Protein AF-A0A0W8EB82-F1 (afdb_monomer)

pLDDT: mean 82.29, std 12.5, range [43.62, 97.62]

Nearest PDB structures (foldseek):
  1ujc-assembly1_A  TM=5.641E-01  e=2.094E-01  Escherichia coli
  1xq9-assembly1_A  TM=5.625E-01  e=3.157E-01  Plasmodium falciparum
  4odi-assembly1_C  TM=5.596E-01  e=2.497E-01  Toxoplasma gondii ME49

Structure (mmCIF, N/CA/C/O backbone):
data_AF-A0A0W8EB82-F1
#
_entry.id   AF-A0A0W8EB82-F1
#
loop_
_atom_site.group_PDB
_atom_site.id
_atom_site.type_symbol
_atom_site.label_atom_id
_atom_site.label_alt_id
_atom_site.label_comp_id
_atom_site.label_asym_id
_atom_site.label_entity_id
_atom_site.label_seq_id
_atom_site.pdbx_PDB_ins_code
_atom_site.Cartn_x
_atom_site.Cartn_y
_atom_site.Cartn_z
_atom_site.occupancy
_atom_site.B_iso_or_equiv
_atom_site.auth_seq_id
_atom_site.auth_comp_id
_atom_site.auth_asym_id
_atom_site.auth_atom_id
_atom_site.pdbx_PDB_model_num
ATOM 1 N N . MET A 1 1 ? -8.916 18.241 -1.954 1.00 52.69 1 MET A N 1
ATOM 2 C CA . MET A 1 1 ? -8.848 17.055 -1.081 1.00 52.69 1 MET A CA 1
ATOM 3 C C . MET A 1 1 ? -7.840 16.100 -1.689 1.00 52.69 1 MET A C 1
ATOM 5 O O . MET A 1 1 ? -7.963 15.790 -2.873 1.00 52.69 1 MET A O 1
ATOM 9 N N . LYS A 1 2 ? -6.794 15.718 -0.955 1.00 68.94 2 LYS A N 1
ATOM 10 C CA . LYS A 1 2 ? -5.855 14.690 -1.430 1.00 68.94 2 LYS A CA 1
ATOM 11 C C . LYS A 1 2 ? -6.621 13.356 -1.518 1.00 68.94 2 LYS A C 1
ATOM 13 O O . LYS A 1 2 ? -7.441 13.102 -0.641 1.00 68.94 2 LYS A O 1
ATOM 18 N N . PRO A 1 3 ? -6.375 12.480 -2.511 1.00 63.62 3 PRO A N 1
ATOM 19 C CA . PRO A 1 3 ? -7.126 11.225 -2.649 1.00 63.62 3 PRO A CA 1
ATOM 20 C C . PRO A 1 3 ? -7.154 10.355 -1.380 1.00 63.62 3 PRO A C 1
ATOM 22 O O . PRO A 1 3 ? -8.165 9.722 -1.093 1.00 63.62 3 PRO A O 1
ATOM 25 N N . GLY A 1 4 ? -6.073 10.368 -0.590 1.00 76.12 4 GLY A N 1
ATOM 26 C CA . GLY A 1 4 ? -6.013 9.659 0.692 1.00 76.12 4 GLY A CA 1
ATOM 27 C C . GLY A 1 4 ? -6.981 10.198 1.751 1.00 76.12 4 GLY A C 1
ATOM 28 O O . GLY A 1 4 ? -7.543 9.410 2.498 1.00 76.12 4 GLY A O 1
ATOM 29 N N . GLU A 1 5 ? -7.242 11.508 1.785 1.00 83.62 5 GLU A N 1
ATOM 30 C CA . GLU A 1 5 ? -8.148 12.131 2.767 1.00 83.62 5 GLU A CA 1
ATOM 31 C C . GLU A 1 5 ? -9.600 11.693 2.554 1.00 83.62 5 GLU A C 1
ATOM 33 O O . GLU A 1 5 ? -10.301 11.406 3.519 1.00 83.62 5 GLU A O 1
ATOM 38 N N . TYR A 1 6 ? -10.032 11.585 1.293 1.00 85.75 6 TYR A N 1
ATOM 39 C CA . TYR A 1 6 ? -11.375 11.105 0.960 1.00 85.75 6 TYR A CA 1
ATOM 40 C C . TYR A 1 6 ? -11.577 9.646 1.383 1.00 85.75 6 TYR A C 1
ATOM 42 O O . TYR A 1 6 ? -12.596 9.279 1.959 1.00 85.75 6 TYR A O 1
ATOM 50 N N . LEU A 1 7 ? -10.581 8.793 1.136 1.00 86.12 7 LEU A N 1
ATOM 51 C CA . LEU A 1 7 ? -10.657 7.395 1.549 1.00 86.12 7 LEU A CA 1
ATOM 52 C C . LEU A 1 7 ? -10.685 7.262 3.081 1.00 86.12 7 LEU A C 1
ATOM 54 O O . LEU A 1 7 ? -11.443 6.456 3.614 1.00 86.12 7 LEU A O 1
ATOM 58 N N . LEU A 1 8 ? -9.911 8.085 3.791 1.00 89.56 8 LEU A N 1
ATOM 59 C CA . LEU A 1 8 ? -9.933 8.137 5.252 1.00 89.56 8 LEU A CA 1
ATOM 60 C C . LEU A 1 8 ? -11.284 8.624 5.799 1.00 89.56 8 LEU A C 1
ATOM 62 O O . LEU A 1 8 ? -11.739 8.092 6.808 1.00 89.56 8 LEU A O 1
ATOM 66 N N . SER A 1 9 ? -11.964 9.574 5.146 1.00 90.00 9 SER A N 1
ATOM 67 C CA . SER A 1 9 ? -13.301 9.997 5.589 1.00 90.00 9 SER A CA 1
ATOM 68 C C . SER A 1 9 ? -14.333 8.880 5.431 1.00 90.00 9 SER A C 1
ATOM 70 O O . SER A 1 9 ? -15.084 8.621 6.365 1.00 90.00 9 SER A O 1
ATOM 72 N N . LEU A 1 10 ? -14.305 8.146 4.311 1.00 87.94 10 LEU A N 1
ATOM 73 C CA . LEU A 1 10 ? -15.171 6.976 4.115 1.00 87.94 10 LEU A CA 1
ATOM 74 C C . LEU A 1 10 ? -14.932 5.898 5.180 1.00 87.94 10 LEU A C 1
ATOM 76 O O . LEU A 1 10 ? -15.876 5.297 5.686 1.00 87.94 10 LEU A O 1
ATOM 80 N N . LEU A 1 11 ? -13.671 5.660 5.547 1.00 88.25 11 LEU A N 1
ATOM 81 C CA . LEU A 1 11 ? -13.321 4.700 6.594 1.00 88.25 11 LEU A CA 1
ATOM 82 C C . LEU A 1 11 ? -13.798 5.126 7.980 1.00 88.25 11 LEU A C 1
ATOM 84 O O . LEU A 1 11 ? -14.174 4.265 8.770 1.00 88.25 11 LEU A O 1
ATOM 88 N N . LYS A 1 12 ? -13.794 6.431 8.263 1.00 88.25 12 LYS A N 1
ATOM 89 C CA . LYS A 1 12 ? -14.295 6.993 9.522 1.00 88.25 12 LYS A CA 1
ATOM 90 C C . LYS A 1 12 ? -15.805 6.802 9.680 1.00 88.25 12 LYS A C 1
ATOM 92 O O . LYS A 1 12 ? -16.293 6.672 10.796 1.00 88.25 12 LYS A O 1
ATOM 97 N N . GLU A 1 13 ? -16.532 6.826 8.569 1.00 87.56 13 GLU A N 1
ATOM 98 C CA . GLU A 1 13 ? -17.988 6.657 8.529 1.00 87.56 13 GLU A CA 1
ATOM 99 C C . GLU A 1 13 ? -18.412 5.179 8.469 1.00 87.56 13 GLU A C 1
ATOM 101 O O . GLU A 1 13 ? -19.562 4.847 8.760 1.00 87.56 13 GLU A O 1
ATOM 106 N N . ALA A 1 14 ? -17.497 4.276 8.103 1.00 84.81 14 ALA A N 1
ATOM 107 C CA . ALA A 1 14 ? -17.772 2.850 8.003 1.00 84.81 14 ALA A CA 1
ATOM 108 C C . ALA A 1 14 ? -17.987 2.213 9.386 1.00 84.81 14 ALA A C 1
ATOM 110 O O . ALA A 1 14 ? -17.207 2.420 10.312 1.00 84.81 14 ALA A O 1
ATOM 111 N N . SER A 1 15 ? -19.008 1.360 9.506 1.00 78.62 15 SER A N 1
ATOM 112 C CA . SER A 1 15 ? -19.302 0.655 10.757 1.00 78.62 15 SER A CA 1
ATOM 113 C C . SER A 1 15 ? -18.138 -0.235 11.206 1.00 78.62 15 SER A C 1
ATOM 115 O O . SER A 1 15 ? -17.547 -0.964 10.400 1.00 78.62 15 SER A O 1
ATOM 117 N N . ASP A 1 16 ? -17.860 -0.245 12.512 1.00 77.31 16 ASP A N 1
ATOM 118 C CA . ASP A 1 16 ? -16.790 -1.048 13.111 1.00 77.31 16 ASP A CA 1
ATOM 119 C C . ASP A 1 16 ? -16.994 -2.564 12.963 1.00 77.31 16 ASP A C 1
ATOM 121 O O . ASP A 1 16 ? -16.023 -3.324 12.952 1.00 77.31 16 ASP A O 1
ATOM 125 N N . THR A 1 17 ? -18.236 -3.007 12.759 1.00 75.62 17 THR A N 1
ATOM 126 C CA . THR A 1 17 ? -18.606 -4.427 12.642 1.00 75.62 17 THR A CA 1
ATOM 127 C C . THR A 1 17 ? -18.401 -5.007 11.242 1.00 75.62 17 THR A C 1
ATOM 129 O O . THR A 1 17 ? -18.430 -6.228 11.070 1.00 75.62 17 THR A O 1
ATOM 132 N N . GLN A 1 18 ? -18.180 -4.163 10.231 1.00 77.81 18 GLN A N 1
ATOM 133 C CA . GLN A 1 18 ? -17.999 -4.602 8.850 1.00 77.81 18 GLN A CA 1
ATOM 134 C C . GLN A 1 18 ? -16.534 -4.925 8.539 1.00 77.81 18 GLN A C 1
ATOM 136 O O . GLN A 1 18 ? -15.606 -4.300 9.051 1.00 77.81 18 GLN A O 1
ATOM 141 N N . LYS A 1 19 ? -16.325 -5.909 7.657 1.00 82.50 19 LYS A N 1
ATOM 142 C CA . LYS A 1 19 ? -15.018 -6.159 7.042 1.00 82.50 19 LYS A CA 1
ATOM 143 C C . LYS A 1 19 ? -14.846 -5.200 5.869 1.00 82.50 19 LYS A C 1
ATOM 145 O O . LYS A 1 19 ? -15.639 -5.242 4.933 1.00 82.50 19 LYS A O 1
ATOM 150 N N . THR A 1 20 ? -13.790 -4.396 5.900 1.00 85.12 20 THR A N 1
ATOM 151 C CA . THR A 1 20 ? -13.463 -3.464 4.816 1.00 85.12 20 THR A CA 1
ATOM 152 C C . THR A 1 20 ? -12.290 -3.993 4.003 1.00 85.12 20 THR A C 1
ATOM 154 O O . THR A 1 20 ? -11.257 -4.354 4.564 1.00 85.12 20 THR A O 1
ATOM 157 N N . ILE A 1 21 ? -12.439 -4.011 2.678 1.00 86.06 21 ILE A N 1
ATOM 158 C CA . ILE A 1 21 ? -11.357 -4.316 1.738 1.00 86.06 21 ILE A CA 1
ATOM 159 C C . ILE A 1 21 ? -10.996 -3.026 1.006 1.00 86.06 21 ILE A C 1
ATOM 161 O O . ILE A 1 21 ? -11.861 -2.379 0.419 1.00 86.06 21 ILE A O 1
ATOM 165 N N . LEU A 1 22 ? -9.716 -2.659 1.043 1.00 86.12 22 LEU A N 1
ATOM 166 C CA . LEU A 1 22 ? -9.186 -1.475 0.374 1.00 86.12 22 LEU A CA 1
ATOM 167 C C . LEU A 1 22 ? -8.273 -1.896 -0.773 1.00 86.12 22 LEU 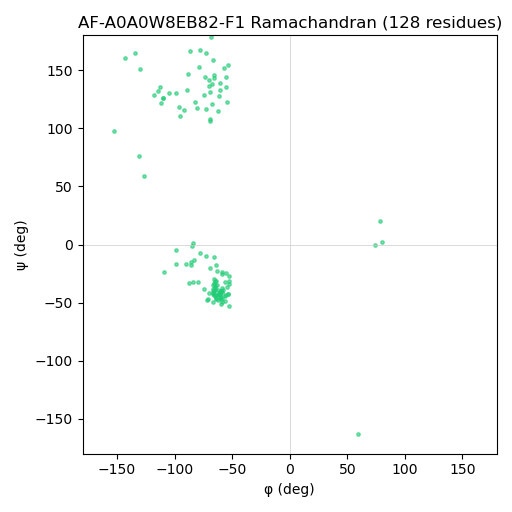A C 1
ATOM 169 O O . LEU A 1 22 ? -7.264 -2.565 -0.559 1.00 86.12 22 LEU A O 1
ATOM 173 N N . PHE A 1 23 ? -8.599 -1.454 -1.985 1.00 86.88 23 PHE A N 1
ATOM 174 C CA . PHE A 1 23 ? -7.726 -1.604 -3.145 1.00 86.88 23 PHE A CA 1
ATOM 175 C C . PHE A 1 23 ? -6.909 -0.331 -3.324 1.00 86.88 23 PHE A C 1
ATOM 177 O O . PHE A 1 23 ? -7.437 0.724 -3.674 1.00 86.88 23 PHE A O 1
ATOM 184 N N . LEU A 1 24 ? -5.607 -0.432 -3.065 1.00 87.75 24 LEU A N 1
ATOM 185 C CA . LEU A 1 24 ? -4.689 0.698 -3.114 1.00 87.75 24 LEU A CA 1
ATOM 186 C C . LEU A 1 24 ? -3.709 0.536 -4.272 1.00 87.75 24 LEU A C 1
ATOM 188 O O . LEU A 1 24 ? -3.117 -0.523 -4.480 1.00 87.75 24 LEU A O 1
ATOM 192 N N . ARG A 1 25 ? -3.488 1.624 -5.007 1.00 90.44 25 ARG A N 1
ATOM 193 C CA . ARG A 1 25 ? -2.349 1.716 -5.920 1.00 90.44 25 ARG A CA 1
ATOM 194 C C . ARG A 1 25 ? -1.074 1.911 -5.096 1.00 90.44 25 ARG A C 1
ATOM 196 O O . ARG A 1 25 ? -1.090 2.621 -4.095 1.00 90.44 25 ARG A O 1
ATOM 203 N N . HIS A 1 26 ? 0.037 1.327 -5.546 1.00 92.50 26 HIS A N 1
ATOM 204 C CA . HIS A 1 26 ? 1.351 1.581 -4.950 1.00 92.50 26 HIS A CA 1
ATOM 205 C C . HIS A 1 26 ? 1.672 3.087 -4.890 1.00 92.50 26 HIS A C 1
ATOM 207 O O . HIS A 1 26 ? 1.211 3.872 -5.726 1.00 92.50 26 HIS A O 1
ATOM 213 N N . SER A 1 27 ? 2.529 3.474 -3.947 1.00 94.56 27 SER A N 1
ATOM 214 C CA . SER A 1 27 ? 2.959 4.861 -3.771 1.00 94.56 27 SER A CA 1
ATOM 215 C C . SER A 1 27 ? 3.841 5.362 -4.929 1.00 94.56 27 SER A C 1
ATOM 217 O O . SER A 1 27 ? 4.125 4.641 -5.895 1.00 94.56 27 SER A O 1
ATOM 219 N N . LYS A 1 28 ? 4.261 6.630 -4.861 1.00 94.69 28 LYS A N 1
ATOM 220 C CA . LYS A 1 28 ? 5.049 7.295 -5.908 1.00 94.69 28 LYS A CA 1
ATOM 221 C C . LYS A 1 28 ? 6.317 6.507 -6.232 1.00 94.69 28 LYS A C 1
ATOM 223 O O . LYS A 1 28 ? 7.043 6.067 -5.347 1.00 94.69 28 LYS A O 1
ATOM 228 N N . ARG A 1 29 ? 6.587 6.362 -7.526 1.00 94.88 29 ARG A N 1
ATOM 229 C CA . ARG A 1 29 ? 7.793 5.739 -8.081 1.00 94.88 29 ARG A CA 1
ATOM 230 C C . ARG A 1 29 ? 8.349 6.600 -9.207 1.00 94.88 29 ARG A C 1
ATOM 232 O O . ARG A 1 29 ? 7.625 7.430 -9.759 1.00 94.88 29 ARG A O 1
ATOM 239 N N . ASN A 1 30 ? 9.591 6.332 -9.594 1.00 92.50 30 ASN A N 1
ATOM 240 C CA . ASN A 1 30 ? 10.151 6.881 -10.824 1.00 92.50 30 ASN A CA 1
ATOM 241 C C . ASN A 1 30 ? 9.443 6.303 -12.060 1.00 92.50 30 ASN A C 1
ATOM 243 O O . ASN A 1 30 ? 8.802 5.245 -12.002 1.00 92.50 30 ASN A O 1
ATOM 247 N N . SER A 1 31 ? 9.550 7.022 -13.180 1.00 90.56 31 SER A N 1
ATOM 248 C CA . SER A 1 31 ? 9.016 6.587 -14.473 1.00 90.56 31 SER A CA 1
ATOM 249 C C . SER A 1 31 ? 9.597 5.232 -14.895 1.00 90.56 31 SER A C 1
ATOM 251 O O . SER A 1 31 ? 10.712 4.883 -14.523 1.00 90.56 31 SER A O 1
ATOM 253 N N . PHE A 1 32 ? 8.833 4.476 -15.688 1.00 91.00 32 PHE A N 1
ATOM 254 C CA . PHE A 1 32 ? 9.346 3.267 -16.349 1.00 91.00 32 PHE A CA 1
ATOM 255 C C . PHE A 1 32 ? 10.069 3.572 -17.668 1.00 91.00 32 PHE A C 1
ATOM 257 O O . PHE A 1 32 ? 10.490 2.642 -18.347 1.00 91.00 32 PHE A O 1
ATOM 264 N N . ALA A 1 33 ? 10.190 4.844 -18.059 1.00 92.69 33 ALA A N 1
ATOM 265 C CA . ALA A 1 33 ? 10.884 5.229 -19.284 1.00 92.69 33 ALA A CA 1
ATOM 266 C C . ALA A 1 33 ? 12.310 4.651 -19.301 1.00 92.69 33 ALA A C 1
ATOM 268 O O . ALA A 1 33 ? 13.085 4.884 -18.376 1.00 92.69 33 ALA A O 1
ATOM 269 N N . GLY A 1 34 ? 12.623 3.869 -20.337 1.00 91.25 34 GLY A N 1
ATOM 270 C CA . GLY A 1 34 ? 13.917 3.198 -20.491 1.00 91.25 34 GLY A CA 1
ATOM 271 C C . GLY A 1 34 ? 14.099 1.910 -19.678 1.00 91.25 34 GLY A C 1
ATOM 272 O O . GLY A 1 34 ? 15.165 1.312 -19.759 1.00 91.25 34 GLY A O 1
ATOM 273 N N . ILE A 1 35 ? 13.091 1.456 -18.922 1.00 89.69 35 ILE A N 1
ATOM 274 C CA . ILE A 1 35 ? 13.161 0.213 -18.137 1.00 89.69 35 ILE A CA 1
ATOM 275 C C . ILE A 1 35 ? 12.522 -0.944 -18.928 1.00 89.69 35 ILE A C 1
ATOM 277 O O . ILE A 1 35 ? 11.308 -0.891 -19.185 1.00 89.69 35 ILE A O 1
ATOM 281 N N . PRO A 1 36 ? 13.295 -1.998 -19.272 1.00 90.62 36 PRO A N 1
ATOM 282 C CA . PRO A 1 36 ? 12.775 -3.217 -19.888 1.00 90.62 36 PRO A CA 1
ATOM 283 C C . PRO A 1 36 ? 11.667 -3.871 -19.062 1.00 90.62 36 PRO A C 1
ATOM 285 O O . PRO A 1 36 ? 11.734 -3.886 -17.832 1.00 90.62 36 PRO A O 1
ATOM 288 N N . ASP A 1 37 ? 10.676 -4.457 -19.734 1.00 85.88 37 ASP A N 1
ATOM 289 C CA . ASP A 1 37 ? 9.459 -4.991 -19.104 1.00 85.88 37 ASP A CA 1
ATOM 290 C C . ASP A 1 37 ? 9.757 -6.017 -18.006 1.00 85.88 37 ASP A C 1
ATOM 292 O O . ASP A 1 37 ? 9.232 -5.889 -16.902 1.00 85.88 37 ASP A O 1
ATOM 296 N N . HIS A 1 38 ? 10.698 -6.934 -18.249 1.00 85.00 38 HIS A N 1
ATOM 297 C CA . HIS A 1 38 ? 11.131 -7.951 -17.284 1.00 85.00 38 HIS A CA 1
ATOM 298 C C . HIS A 1 38 ? 11.800 -7.389 -16.015 1.00 85.00 38 HIS A C 1
ATOM 300 O O . HIS A 1 38 ? 11.886 -8.088 -15.010 1.00 85.00 38 HIS A O 1
ATOM 306 N N . LEU A 1 39 ? 12.252 -6.127 -16.019 1.00 88.31 39 LEU A N 1
ATOM 307 C CA . LEU A 1 39 ? 12.847 -5.463 -14.849 1.00 88.31 39 LEU A CA 1
ATOM 308 C C . LEU A 1 39 ? 11.856 -4.566 -14.097 1.00 88.31 39 LEU A C 1
ATOM 310 O O . LEU A 1 39 ? 12.093 -4.210 -12.940 1.00 88.31 39 LEU A O 1
ATOM 314 N N . ARG A 1 40 ? 10.723 -4.207 -14.714 1.00 88.25 40 ARG A N 1
ATOM 315 C CA . ARG A 1 40 ? 9.688 -3.364 -14.089 1.00 88.25 40 ARG A CA 1
ATOM 316 C C . ARG A 1 40 ? 9.147 -3.900 -12.757 1.00 88.25 40 ARG A C 1
ATOM 318 O O . ARG A 1 40 ? 8.810 -3.064 -11.908 1.00 88.25 40 ARG A O 1
ATOM 325 N N . PRO A 1 41 ? 9.050 -5.221 -12.510 1.00 87.69 41 PRO A N 1
ATOM 326 C CA . PRO A 1 41 ? 8.587 -5.740 -11.221 1.00 87.69 41 PRO A CA 1
ATOM 327 C C . PRO A 1 41 ? 9.539 -5.384 -10.074 1.00 87.69 41 PRO A C 1
ATOM 329 O O . PRO A 1 41 ? 9.082 -5.120 -8.963 1.00 87.69 41 PRO A O 1
ATOM 332 N N . GLY A 1 42 ? 10.841 -5.273 -10.357 1.00 89.75 42 GLY A N 1
ATOM 333 C CA . GLY A 1 42 ? 11.876 -4.907 -9.388 1.00 89.75 42 GLY A CA 1
ATOM 334 C C . GLY A 1 42 ? 11.952 -3.413 -9.055 1.00 89.75 42 GLY A C 1
ATOM 335 O O . GLY A 1 42 ? 12.683 -3.035 -8.143 1.00 89.75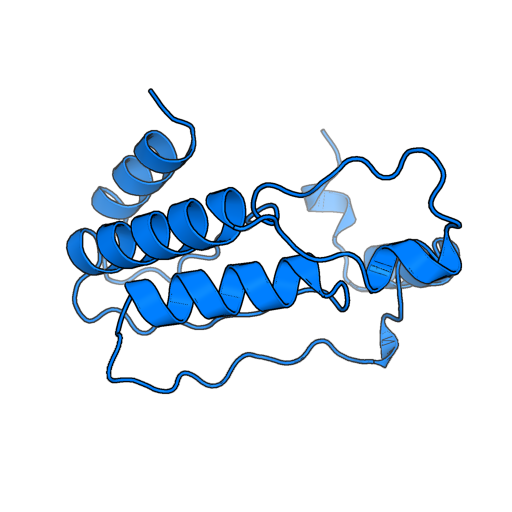 42 GLY A O 1
ATOM 336 N N . VAL A 1 43 ? 11.210 -2.551 -9.758 1.00 92.94 43 VAL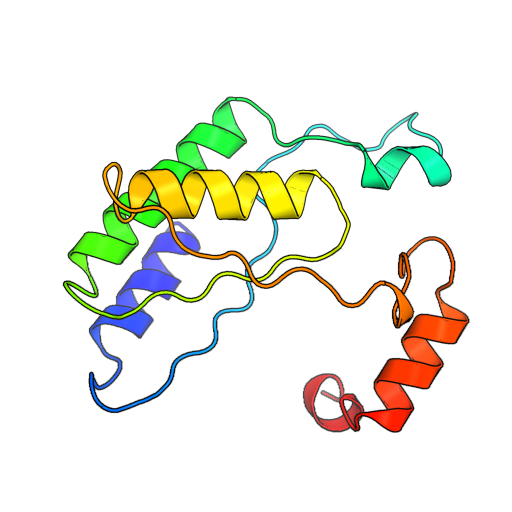 A N 1
ATOM 337 C CA . VAL A 1 43 ? 11.242 -1.099 -9.525 1.00 92.94 43 VAL A CA 1
ATOM 338 C C . VAL A 1 43 ? 10.617 -0.748 -8.176 1.00 92.94 43 VAL A C 1
ATOM 340 O O . VAL A 1 43 ? 9.496 -1.158 -7.862 1.00 92.94 43 VAL A O 1
ATOM 343 N N . GLU A 1 44 ? 11.339 0.066 -7.411 1.00 96.38 44 GLU A N 1
ATOM 344 C CA . GLU A 1 44 ? 10.960 0.549 -6.085 1.00 96.38 44 GLU A CA 1
ATOM 345 C C . GLU A 1 44 ? 10.090 1.820 -6.110 1.00 96.38 44 GLU A C 1
ATOM 347 O O . GLU A 1 44 ? 9.985 2.527 -7.117 1.00 96.38 44 GLU A O 1
ATOM 352 N N . ILE A 1 45 ? 9.487 2.139 -4.960 1.00 97.56 45 ILE A N 1
ATOM 353 C CA . ILE A 1 45 ? 8.925 3.471 -4.687 1.00 97.56 45 ILE A CA 1
ATOM 354 C C . ILE A 1 45 ? 10.030 4.467 -4.302 1.00 97.56 45 ILE A C 1
ATOM 356 O O . ILE A 1 45 ? 11.073 4.090 -3.767 1.00 97.56 45 ILE A O 1
ATOM 360 N N . THR A 1 46 ? 9.800 5.753 -4.566 1.00 97.50 46 THR A N 1
ATOM 361 C CA . THR A 1 46 ? 10.747 6.832 -4.238 1.00 97.50 46 THR A CA 1
ATOM 362 C C . THR A 1 46 ? 10.788 7.096 -2.726 1.00 97.50 46 THR A C 1
ATOM 364 O O . THR A 1 46 ? 9.867 6.688 -2.016 1.00 97.50 46 THR A O 1
ATOM 367 N N . PRO A 1 47 ? 11.797 7.823 -2.205 1.00 97.62 47 PRO A N 1
ATOM 368 C CA . PRO A 1 47 ? 11.806 8.260 -0.804 1.00 97.62 47 PRO A CA 1
ATOM 369 C C . PRO A 1 47 ? 10.537 9.027 -0.402 1.00 97.62 47 PRO A C 1
ATOM 371 O O . PRO A 1 47 ? 9.941 8.739 0.631 1.00 97.62 47 PRO A O 1
ATOM 374 N N . GLU A 1 48 ? 10.061 9.928 -1.264 1.00 96.81 48 GLU A N 1
ATOM 375 C CA . GLU A 1 48 ? 8.771 10.612 -1.091 1.00 96.81 48 GLU A CA 1
ATOM 376 C C . GLU A 1 48 ? 7.602 9.617 -1.064 1.00 96.81 48 GLU A C 1
ATOM 378 O O . GLU A 1 48 ? 6.712 9.722 -0.228 1.00 96.81 48 GLU A O 1
ATOM 383 N N . GLY A 1 49 ? 7.626 8.598 -1.931 1.00 96.75 49 GLY A N 1
ATOM 384 C CA . GLY A 1 49 ? 6.639 7.523 -1.924 1.00 96.75 49 GLY A CA 1
ATOM 385 C C . GLY A 1 49 ? 6.597 6.751 -0.602 1.00 96.75 49 GLY A C 1
ATOM 386 O O . GLY A 1 49 ? 5.507 6.437 -0.120 1.00 96.75 49 GLY A O 1
ATOM 387 N N . ARG A 1 50 ? 7.759 6.482 0.003 1.00 97.44 50 ARG A N 1
ATOM 388 C CA . ARG A 1 50 ? 7.859 5.833 1.320 1.00 97.44 50 ARG A CA 1
ATOM 389 C C . ARG A 1 50 ? 7.237 6.702 2.412 1.00 97.44 50 ARG A C 1
ATOM 391 O O . ARG A 1 50 ? 6.437 6.195 3.192 1.00 97.44 50 ARG A O 1
ATOM 398 N N . LEU A 1 51 ? 7.553 8.001 2.424 1.00 96.31 51 LEU A N 1
ATOM 399 C CA . LEU A 1 51 ? 6.989 8.952 3.385 1.00 96.31 51 LEU A CA 1
ATOM 400 C C . LEU A 1 51 ? 5.460 9.020 3.273 1.00 96.31 51 LEU A C 1
ATOM 402 O O . LEU A 1 51 ? 4.776 8.788 4.261 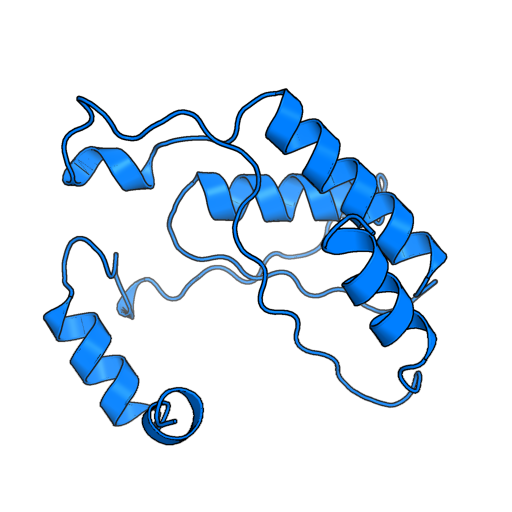1.00 96.31 51 LEU A O 1
ATOM 406 N N . MET A 1 52 ? 4.924 9.211 2.064 1.00 94.94 52 MET A N 1
ATOM 407 C CA . MET A 1 52 ? 3.472 9.268 1.850 1.00 94.94 52 MET A CA 1
ATOM 408 C C . MET A 1 52 ? 2.749 7.991 2.301 1.00 94.94 52 MET A C 1
ATOM 410 O O . MET A 1 52 ? 1.664 8.055 2.872 1.00 94.94 52 MET A O 1
ATOM 414 N N . ALA A 1 53 ? 3.330 6.818 2.027 1.00 95.44 53 ALA A N 1
ATOM 415 C CA . ALA A 1 53 ? 2.742 5.541 2.428 1.00 95.44 53 ALA A CA 1
ATOM 416 C C . ALA A 1 53 ? 2.739 5.376 3.954 1.00 95.44 53 ALA A C 1
ATOM 418 O O . ALA A 1 53 ? 1.766 4.882 4.522 1.00 95.44 53 ALA A O 1
ATOM 419 N N . ARG A 1 54 ? 3.802 5.835 4.619 1.00 95.31 54 ARG A N 1
ATOM 420 C CA . ARG A 1 54 ? 3.890 5.839 6.078 1.00 95.31 54 ARG A CA 1
ATOM 421 C C . ARG A 1 54 ? 2.881 6.797 6.709 1.00 95.31 54 ARG A C 1
ATOM 423 O O . ARG A 1 54 ? 2.132 6.370 7.578 1.00 95.31 54 ARG A O 1
ATOM 430 N N . GLU A 1 55 ? 2.81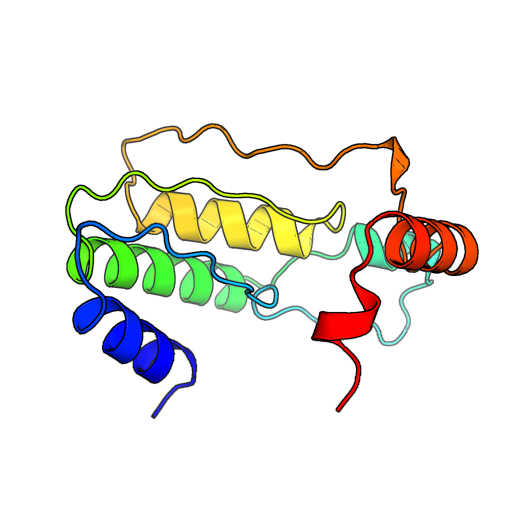3 8.041 6.240 1.00 95.00 55 GLU A N 1
ATOM 431 C CA . GLU A 1 55 ? 1.846 9.042 6.720 1.00 95.00 55 GLU A CA 1
ATOM 432 C C . GLU A 1 55 ? 0.400 8.551 6.553 1.00 95.00 55 GLU A C 1
ATOM 434 O O . GLU A 1 55 ? -0.437 8.732 7.436 1.00 95.00 55 GLU A O 1
ATOM 439 N N . PHE A 1 56 ? 0.105 7.864 5.443 1.00 94.00 56 PHE A N 1
ATOM 440 C CA . PHE A 1 56 ? -1.193 7.223 5.251 1.00 94.00 56 PHE A CA 1
ATOM 441 C C . PHE A 1 56 ? -1.464 6.136 6.302 1.00 94.00 56 PHE A C 1
ATOM 443 O O . PHE A 1 56 ? -2.569 6.072 6.836 1.00 94.00 56 PHE A O 1
ATOM 450 N N . GLY A 1 57 ? -0.470 5.302 6.624 1.00 93.25 57 GLY A N 1
ATOM 451 C CA . GLY A 1 57 ? -0.572 4.306 7.693 1.00 93.25 57 GLY A CA 1
ATOM 452 C C . GLY A 1 57 ? -0.833 4.928 9.068 1.00 93.25 57 GLY A C 1
ATOM 453 O O . GLY A 1 57 ? -1.715 4.464 9.788 1.00 93.25 57 GLY A O 1
ATOM 454 N N . GLU A 1 58 ? -0.128 6.010 9.404 1.00 93.81 58 GLU A N 1
ATOM 455 C CA . GLU A 1 58 ? -0.321 6.758 10.656 1.00 93.81 58 GLU A CA 1
ATOM 456 C C . GLU A 1 58 ? -1.755 7.305 10.752 1.00 93.81 58 GLU A C 1
ATOM 458 O O . GLU A 1 58 ? -2.444 7.097 11.754 1.00 93.81 58 GLU A O 1
ATOM 463 N N . ALA A 1 59 ? -2.253 7.923 9.678 1.00 93.44 59 ALA A N 1
ATOM 464 C CA . ALA A 1 59 ? -3.622 8.429 9.617 1.00 93.44 59 ALA A CA 1
ATOM 465 C C . ALA A 1 59 ? -4.672 7.305 9.692 1.00 93.44 59 ALA A C 1
ATOM 467 O O . ALA A 1 59 ? -5.700 7.455 10.355 1.00 93.44 59 ALA A O 1
ATOM 468 N N . LEU A 1 60 ? -4.412 6.153 9.067 1.00 91.62 60 LEU A N 1
ATOM 469 C CA . LEU A 1 60 ? -5.288 4.984 9.145 1.00 91.62 60 LEU A CA 1
ATOM 470 C C . LEU A 1 60 ? -5.437 4.490 10.594 1.00 91.62 60 LEU A C 1
ATOM 472 O O . LEU A 1 60 ? -6.553 4.195 11.028 1.00 91.62 60 LEU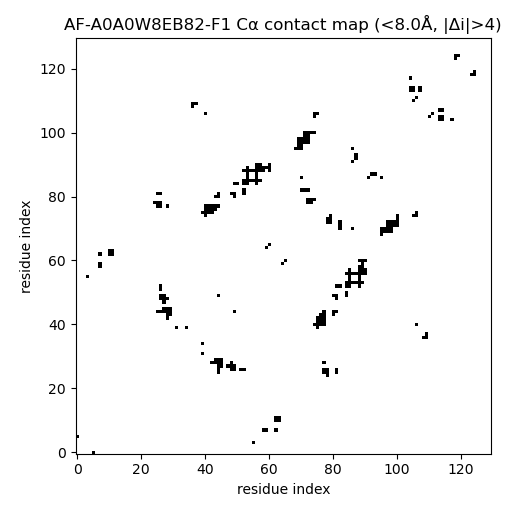 A O 1
ATOM 476 N N . GLY A 1 61 ? -4.339 4.456 11.356 1.00 89.88 61 GLY A N 1
ATOM 477 C CA . GLY A 1 61 ? -4.342 4.076 12.774 1.00 89.88 61 GLY A CA 1
ATOM 478 C C . GLY A 1 61 ? -5.135 5.040 13.657 1.00 89.88 61 GLY A C 1
ATOM 479 O O . GLY A 1 61 ? -5.768 4.614 14.621 1.00 89.88 61 GLY A O 1
ATOM 480 N N . GLN A 1 62 ? -5.166 6.325 13.297 1.00 90.69 62 GLN A N 1
ATOM 481 C CA . GLN A 1 62 ? -5.967 7.339 13.990 1.00 90.69 62 GLN A CA 1
ATOM 482 C C . GLN A 1 62 ? -7.463 7.229 13.674 1.00 90.69 62 GLN A C 1
ATOM 484 O O . GLN A 1 62 ? -8.293 7.447 14.554 1.00 90.69 62 GLN A O 1
ATOM 489 N N . VAL A 1 63 ? -7.816 6.908 12.426 1.00 90.38 63 VAL A N 1
ATOM 490 C CA . VAL A 1 63 ? -9.218 6.806 11.987 1.00 90.38 63 VAL A CA 1
ATOM 491 C C . VAL A 1 63 ? -9.858 5.483 12.404 1.00 90.38 63 VAL A C 1
ATOM 493 O O . VAL A 1 63 ? -11.053 5.445 12.679 1.00 90.38 63 VAL A O 1
ATOM 496 N N . THR A 1 64 ? -9.077 4.404 12.468 1.00 86.44 64 THR A N 1
ATOM 497 C CA . THR A 1 64 ? -9.567 3.053 12.783 1.00 86.44 64 THR A CA 1
ATOM 498 C C . THR A 1 64 ? -8.794 2.407 13.941 1.00 86.44 64 THR A C 1
ATOM 500 O O . THR A 1 64 ? -8.195 1.342 13.772 1.00 86.44 64 THR A O 1
ATOM 503 N N . PRO A 1 65 ? -8.776 3.028 15.134 1.00 85.38 65 PRO A N 1
ATOM 504 C CA . PRO A 1 65 ? -7.939 2.571 16.237 1.00 85.38 65 PRO A CA 1
ATOM 505 C C . PRO A 1 65 ? -8.297 1.142 16.662 1.00 85.38 65 PRO A C 1
ATOM 507 O O . PRO A 1 65 ? -9.462 0.793 16.835 1.00 85.38 65 PRO A O 1
ATOM 510 N N . GLY A 1 66 ? -7.278 0.295 16.829 1.00 79.62 66 GLY A N 1
ATOM 511 C CA . GLY A 1 66 ? -7.445 -1.084 17.303 1.00 79.62 66 GLY A CA 1
ATOM 512 C C . GLY A 1 66 ? -8.030 -2.065 16.280 1.00 79.62 66 GLY A C 1
ATOM 513 O O . GLY A 1 66 ? -8.148 -3.253 16.588 1.00 79.62 66 GLY A O 1
ATOM 514 N N . ARG A 1 67 ? -8.357 -1.628 15.054 1.00 84.12 67 ARG A N 1
ATOM 515 C CA . ARG A 1 67 ? -8.793 -2.555 14.004 1.00 84.12 67 ARG A CA 1
ATOM 516 C C . ARG A 1 67 ? -7.635 -3.455 13.583 1.00 84.12 67 ARG A C 1
ATOM 518 O O . ARG A 1 67 ? -6.489 -3.027 13.429 1.00 84.12 67 ARG A O 1
ATOM 525 N N . ARG A 1 68 ? -7.936 -4.739 13.385 1.00 84.12 68 ARG A N 1
ATOM 526 C CA . ARG A 1 68 ? -6.954 -5.696 12.877 1.00 84.12 68 ARG A CA 1
ATOM 527 C C . ARG A 1 68 ? -6.713 -5.427 11.396 1.00 84.12 68 ARG A C 1
ATOM 529 O O . AR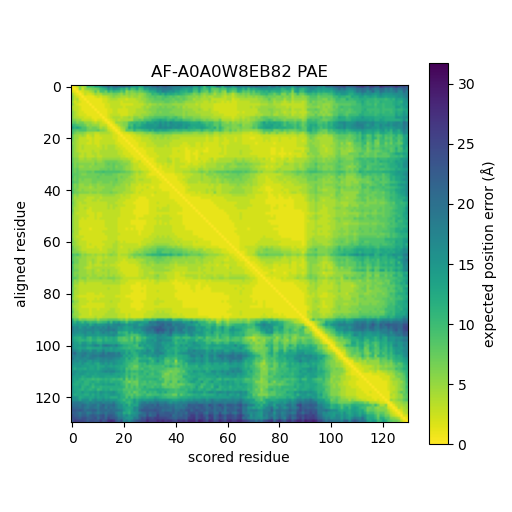G A 1 68 ? -7.619 -5.593 10.583 1.00 84.12 68 ARG A O 1
ATOM 536 N N . LEU A 1 69 ? -5.486 -5.045 11.065 1.00 84.19 69 LEU A N 1
ATOM 537 C CA . LEU A 1 69 ? -5.058 -4.822 9.693 1.00 84.19 69 LEU A CA 1
ATOM 538 C C . LEU A 1 69 ? -4.511 -6.122 9.093 1.00 84.19 69 LEU A C 1
ATOM 540 O O . LEU A 1 69 ? -3.697 -6.809 9.709 1.00 84.19 69 LEU A O 1
ATOM 544 N N . PHE A 1 70 ? -4.954 -6.436 7.878 1.00 85.19 70 PHE A N 1
ATOM 545 C CA . PHE A 1 70 ? -4.362 -7.463 7.027 1.00 85.19 70 PHE A CA 1
ATOM 546 C C . PHE A 1 70 ? -3.852 -6.778 5.766 1.00 85.19 70 PHE A C 1
ATOM 548 O O . PHE A 1 70 ? -4.591 -6.023 5.134 1.00 85.19 70 PHE A O 1
ATOM 555 N N . LEU A 1 71 ? -2.595 -7.024 5.412 1.00 85.81 71 LEU A N 1
ATOM 556 C CA . LEU A 1 71 ? -1.966 -6.432 4.238 1.00 85.81 71 LEU A CA 1
ATOM 557 C C . LEU A 1 71 ? -1.638 -7.526 3.236 1.00 85.81 71 LEU A C 1
ATOM 559 O O . LEU A 1 71 ? -1.050 -8.539 3.597 1.00 85.81 71 LEU A O 1
ATOM 563 N N . ALA A 1 72 ? -2.003 -7.290 1.983 1.00 86.06 72 ALA A N 1
ATOM 564 C CA . ALA A 1 72 ? -1.639 -8.112 0.841 1.00 86.06 72 ALA A CA 1
ATOM 565 C C . ALA A 1 72 ? -1.081 -7.196 -0.251 1.00 86.06 72 ALA A C 1
ATOM 567 O O . ALA A 1 72 ? -1.456 -6.022 -0.343 1.00 86.06 72 ALA A O 1
ATOM 568 N N . HIS A 1 73 ? -0.191 -7.718 -1.086 1.00 86.81 73 HIS A N 1
ATOM 569 C CA . HIS A 1 73 ? 0.362 -6.979 -2.215 1.00 86.81 73 HIS A CA 1
ATOM 570 C C . HIS A 1 73 ? 0.565 -7.902 -3.416 1.00 86.81 73 HIS A C 1
ATOM 572 O O . HIS A 1 73 ? 0.640 -9.116 -3.275 1.00 86.81 73 HIS A O 1
ATOM 578 N N . THR A 1 74 ? 0.680 -7.325 -4.611 1.00 82.88 74 THR A N 1
ATOM 579 C CA . THR A 1 74 ? 1.108 -8.077 -5.800 1.00 82.88 74 THR A CA 1
ATOM 580 C C . THR A 1 74 ? 2.624 -8.283 -5.798 1.00 82.88 74 THR A C 1
ATOM 582 O O . THR A 1 74 ? 3.336 -7.609 -5.051 1.00 82.88 74 THR A O 1
ATOM 585 N N . ILE A 1 75 ? 3.138 -9.164 -6.662 1.00 83.50 75 ILE A N 1
ATOM 586 C CA . ILE A 1 75 ? 4.571 -9.513 -6.752 1.00 83.50 75 ILE A CA 1
ATOM 587 C C . ILE A 1 75 ? 5.517 -8.314 -6.968 1.00 83.50 75 ILE A C 1
ATOM 589 O O . ILE A 1 75 ? 6.687 -8.347 -6.594 1.00 83.50 75 ILE A O 1
ATOM 593 N N . ALA A 1 76 ? 5.019 -7.213 -7.533 1.00 87.12 76 ALA A N 1
ATOM 594 C CA . ALA A 1 76 ? 5.824 -6.030 -7.802 1.00 87.12 76 ALA A CA 1
ATOM 595 C C . ALA A 1 76 ? 6.405 -5.406 -6.517 1.00 87.12 76 ALA A C 1
ATOM 597 O O . ALA A 1 76 ? 5.669 -5.007 -5.609 1.00 87.12 76 ALA A O 1
ATOM 598 N N . ARG A 1 77 ? 7.727 -5.188 -6.489 1.00 91.00 77 ARG A N 1
ATOM 599 C CA . ARG A 1 77 ? 8.480 -4.676 -5.328 1.00 91.00 77 ARG A CA 1
ATOM 600 C C . ARG A 1 77 ? 7.909 -3.371 -4.772 1.00 91.00 77 ARG A C 1
ATOM 602 O O . ARG A 1 77 ? 7.733 -3.232 -3.567 1.00 91.00 77 ARG A O 1
ATOM 609 N N . ARG A 1 78 ? 7.525 -2.433 -5.642 1.00 93.81 78 ARG A N 1
ATOM 610 C CA . ARG A 1 78 ? 6.828 -1.187 -5.260 1.00 93.81 78 ARG A CA 1
ATOM 611 C C . ARG A 1 78 ? 5.552 -1.398 -4.433 1.00 93.81 78 ARG A C 1
ATOM 613 O O . ARG A 1 78 ? 5.265 -0.582 -3.558 1.00 93.81 78 ARG A O 1
ATOM 620 N N . CYS A 1 79 ? 4.780 -2.452 -4.706 1.00 92.44 79 CYS A N 1
ATOM 621 C CA . CYS A 1 79 ? 3.550 -2.758 -3.976 1.00 92.44 79 CYS A CA 1
ATOM 622 C C . CYS A 1 79 ? 3.888 -3.263 -2.572 1.00 92.44 79 CYS A C 1
ATOM 624 O O . CYS A 1 79 ? 3.369 -2.713 -1.602 1.00 92.44 79 CYS A O 1
ATOM 626 N N . ARG A 1 80 ? 4.834 -4.209 -2.469 1.00 91.50 80 ARG A N 1
ATOM 627 C CA . ARG A 1 80 ? 5.375 -4.689 -1.190 1.00 91.50 80 ARG A CA 1
ATOM 628 C C . ARG A 1 80 ? 5.868 -3.540 -0.315 1.00 91.50 80 ARG A C 1
ATOM 630 O O . ARG A 1 80 ? 5.411 -3.381 0.808 1.00 91.50 80 ARG A O 1
ATOM 637 N N . MET A 1 81 ? 6.725 -2.681 -0.860 1.00 94.19 81 MET A N 1
ATOM 638 C CA . MET A 1 81 ? 7.289 -1.555 -0.109 1.00 94.19 81 MET A CA 1
ATOM 639 C C . MET A 1 81 ? 6.230 -0.550 0.346 1.00 94.19 81 MET A C 1
ATOM 641 O O . MET A 1 81 ? 6.352 0.046 1.411 1.00 94.19 81 MET A O 1
ATOM 645 N N . THR A 1 82 ? 5.184 -0.342 -0.460 1.00 95.25 82 THR A N 1
ATOM 646 C CA . THR A 1 82 ? 4.062 0.513 -0.057 1.00 95.25 82 THR A CA 1
ATOM 647 C C . THR A 1 82 ? 3.339 -0.099 1.143 1.00 95.25 82 THR A C 1
ATOM 649 O O . THR A 1 82 ? 3.103 0.607 2.118 1.00 95.25 82 THR A O 1
ATOM 652 N N . ALA A 1 83 ? 3.038 -1.402 1.102 1.00 92.69 83 ALA A N 1
ATOM 653 C CA . ALA A 1 83 ? 2.405 -2.110 2.214 1.00 92.69 83 ALA A CA 1
ATOM 654 C C . ALA A 1 83 ? 3.280 -2.088 3.481 1.00 92.69 83 ALA A C 1
ATOM 656 O O . ALA A 1 83 ? 2.775 -1.789 4.560 1.00 92.69 83 ALA A O 1
ATOM 657 N N . GLU A 1 84 ? 4.591 -2.306 3.350 1.00 92.19 84 GLU A N 1
ATOM 658 C CA . GLU A 1 84 ? 5.558 -2.212 4.452 1.00 92.19 84 GLU A CA 1
ATOM 659 C C . GLU A 1 84 ? 5.564 -0.820 5.099 1.00 92.19 84 GLU A C 1
ATOM 661 O O . GLU A 1 84 ? 5.501 -0.708 6.322 1.00 92.19 84 GLU A O 1
ATOM 666 N N . CYS A 1 85 ? 5.586 0.255 4.306 1.00 94.50 85 CYS A N 1
ATOM 667 C CA . CYS A 1 85 ? 5.538 1.615 4.846 1.00 94.50 85 CYS A CA 1
ATOM 668 C C . CYS A 1 85 ? 4.198 1.923 5.534 1.00 94.50 85 CYS A C 1
ATOM 670 O O . CYS A 1 85 ? 4.201 2.530 6.603 1.00 94.50 85 CYS A O 1
ATOM 672 N N . ILE A 1 86 ? 3.067 1.471 4.976 1.00 93.31 86 ILE A N 1
ATOM 673 C CA . ILE A 1 86 ? 1.750 1.595 5.626 1.00 93.31 86 ILE A CA 1
ATOM 674 C C . ILE A 1 86 ? 1.751 0.857 6.968 1.00 93.31 86 ILE A C 1
ATOM 676 O O . ILE A 1 86 ? 1.320 1.414 7.972 1.00 93.31 86 ILE A O 1
ATOM 680 N N . CYS A 1 87 ? 2.276 -0.370 6.999 1.00 91.38 87 CYS A N 1
ATOM 681 C CA . CYS A 1 87 ? 2.414 -1.178 8.208 1.00 91.38 87 CYS A CA 1
ATOM 682 C C . CYS A 1 87 ? 3.216 -0.442 9.292 1.00 91.38 87 CYS A C 1
ATOM 684 O O . CYS A 1 87 ? 2.771 -0.343 10.435 1.00 91.38 87 CYS A O 1
ATOM 686 N N . GLN A 1 88 ? 4.372 0.114 8.914 1.00 91.69 88 GLN A N 1
ATOM 687 C CA . GLN A 1 88 ? 5.245 0.874 9.810 1.00 91.69 88 GLN A CA 1
ATOM 688 C C . GLN A 1 88 ? 4.552 2.109 10.388 1.00 91.69 88 GLN A C 1
ATOM 690 O O . GLN A 1 88 ? 4.730 2.401 11.565 1.00 91.69 88 GLN A O 1
AT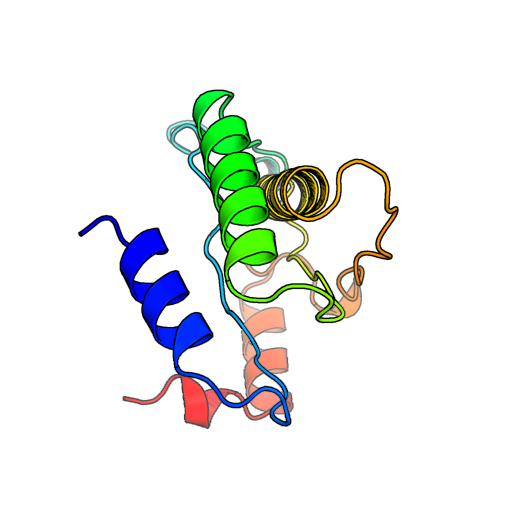OM 695 N N . GLY A 1 89 ? 3.770 2.828 9.579 1.00 92.50 89 GLY A N 1
ATOM 696 C CA . GLY A 1 89 ? 3.001 3.978 10.052 1.00 92.50 89 GLY A CA 1
ATOM 697 C C . GLY A 1 89 ? 1.832 3.584 10.957 1.00 92.50 89 GLY A C 1
ATOM 698 O O . GLY A 1 89 ? 1.603 4.215 11.984 1.00 92.50 89 GLY A O 1
ATOM 699 N N . TYR A 1 90 ? 1.117 2.513 10.605 1.00 91.06 90 TYR A N 1
ATOM 700 C CA . TYR A 1 90 ? -0.071 2.055 11.329 1.00 91.06 90 TYR A CA 1
ATOM 701 C C . TYR A 1 90 ? 0.249 1.558 12.741 1.00 91.06 90 TYR A C 1
ATOM 703 O O . TYR A 1 90 ? -0.459 1.873 13.696 1.00 91.06 90 TYR A O 1
ATOM 711 N N . SER A 1 91 ? 1.320 0.775 12.892 1.00 85.00 91 SER A N 1
ATOM 712 C CA . SER A 1 91 ? 1.816 0.377 14.208 1.00 85.00 91 SER A CA 1
ATOM 713 C C . SER A 1 91 ? 3.322 0.109 14.152 1.00 85.00 91 SER A C 1
ATOM 715 O O . SER A 1 91 ? 3.738 -1.001 13.815 1.00 85.00 91 SER A O 1
ATOM 717 N N . PRO A 1 92 ? 4.158 1.090 14.536 1.00 69.31 92 PRO A N 1
ATOM 718 C CA . PRO A 1 92 ? 5.615 0.965 14.478 1.00 69.31 92 PRO A CA 1
ATOM 719 C C . PRO A 1 92 ? 6.185 -0.204 15.297 1.00 69.31 92 PRO A C 1
ATOM 721 O O . PRO A 1 92 ? 7.286 -0.670 15.018 1.00 69.31 92 PRO A O 1
ATOM 724 N N . ALA A 1 93 ? 5.448 -0.664 16.315 1.00 63.59 93 ALA A N 1
ATOM 725 C CA . ALA A 1 93 ? 5.855 -1.727 17.232 1.00 63.59 93 ALA A CA 1
ATOM 726 C C . ALA A 1 93 ? 5.272 -3.112 16.888 1.00 63.59 93 ALA A C 1
ATOM 728 O O . ALA A 1 93 ? 5.611 -4.088 17.555 1.00 63.59 93 ALA A O 1
ATOM 729 N N . SER A 1 94 ? 4.402 -3.214 15.876 1.00 65.06 94 SER A N 1
ATOM 730 C CA . SER A 1 94 ? 3.727 -4.471 15.538 1.00 65.06 94 SER A CA 1
ATOM 731 C C . SER A 1 94 ? 4.244 -5.036 14.222 1.00 65.06 94 SER A C 1
ATOM 733 O O . SER A 1 94 ? 4.189 -4.385 13.180 1.00 65.06 94 SER A O 1
ATOM 735 N N . TRP A 1 95 ? 4.691 -6.290 14.253 1.00 59.50 95 TRP A N 1
ATOM 736 C CA . TRP A 1 95 ? 4.878 -7.067 13.035 1.00 59.50 95 TRP A CA 1
ATOM 737 C C . TRP A 1 95 ? 3.520 -7.617 12.598 1.00 59.50 95 TRP A C 1
ATOM 739 O O . TRP A 1 95 ? 2.897 -8.389 13.329 1.00 59.50 95 TRP A O 1
ATOM 749 N N . PHE A 1 96 ? 3.047 -7.213 11.419 1.00 67.12 96 PHE A N 1
ATOM 750 C CA . PHE A 1 96 ? 1.866 -7.815 10.811 1.00 67.12 96 PHE A CA 1
ATOM 751 C C . PHE A 1 96 ? 2.308 -8.836 9.764 1.00 67.12 96 PHE A C 1
ATOM 753 O O . PHE A 1 96 ? 3.115 -8.489 8.896 1.00 67.12 96 PHE A O 1
ATOM 760 N N . PRO A 1 97 ? 1.772 -10.069 9.792 1.00 64.31 97 PRO A N 1
ATOM 761 C CA . PRO A 1 97 ? 1.980 -10.998 8.697 1.00 64.31 97 PRO A CA 1
ATOM 762 C C . PRO A 1 97 ? 1.370 -10.392 7.428 1.00 64.31 97 PRO A C 1
ATOM 764 O O . PRO A 1 97 ? 0.159 -10.164 7.353 1.00 64.31 97 PRO A O 1
ATOM 767 N N . MET A 1 98 ? 2.221 -10.093 6.449 1.00 75.88 98 MET A N 1
ATOM 768 C CA . MET A 1 98 ? 1.778 -9.764 5.100 1.00 75.88 98 MET A CA 1
ATOM 769 C C . MET A 1 98 ? 1.344 -11.059 4.422 1.00 75.88 98 MET A C 1
ATOM 771 O O . MET A 1 98 ? 2.070 -12.050 4.442 1.00 75.88 98 MET A O 1
ATOM 775 N N . VAL A 1 99 ? 0.142 -11.055 3.853 1.00 72.31 99 VAL A N 1
ATOM 776 C CA . VAL A 1 99 ? -0.340 -12.150 3.019 1.00 72.31 99 VAL A CA 1
ATOM 777 C C . VAL A 1 99 ? 0.479 -12.110 1.738 1.00 72.31 99 VAL A C 1
ATOM 779 O O . VAL A 1 99 ? 0.344 -11.183 0.933 1.00 72.31 99 VAL A O 1
ATOM 782 N N . GLU A 1 100 ? 1.366 -13.089 1.598 1.00 65.75 100 GLU A N 1
ATOM 783 C CA . GLU A 1 100 ? 2.146 -13.269 0.386 1.00 65.75 100 GLU A CA 1
ATOM 784 C C . GLU A 1 100 ? 1.221 -13.638 -0.774 1.00 65.75 100 GLU A C 1
ATOM 786 O O . GLU A 1 100 ? 0.172 -14.270 -0.615 1.00 65.75 100 GLU A O 1
ATOM 791 N N . TYR A 1 101 ? 1.591 -13.159 -1.951 1.00 66.75 101 TYR A N 1
ATOM 792 C CA . TYR A 1 101 ? 0.866 -13.428 -3.177 1.00 66.75 101 TYR A CA 1
ATOM 793 C C . TYR A 1 101 ? 1.044 -14.898 -3.585 1.00 66.75 101 TYR A C 1
ATOM 795 O O . TYR A 1 101 ? 2.156 -15.406 -3.454 1.00 66.75 101 TYR A O 1
ATOM 803 N N . PRO A 1 102 ? 0.009 -15.581 -4.108 1.00 64.62 102 PRO A N 1
ATOM 804 C CA . PRO A 1 102 ? 0.179 -16.931 -4.625 1.00 64.62 102 PRO A CA 1
ATOM 805 C C . PRO A 1 102 ? 1.055 -16.893 -5.880 1.00 64.62 102 PRO A C 1
ATOM 807 O O . PRO A 1 102 ? 0.681 -16.265 -6.873 1.00 64.62 102 PRO A O 1
ATOM 810 N N . ASP A 1 103 ? 2.188 -17.597 -5.854 1.00 64.81 103 ASP A N 1
ATOM 811 C CA . ASP A 1 103 ? 3.120 -17.701 -6.991 1.00 64.81 103 ASP A CA 1
ATOM 812 C C . ASP A 1 103 ? 2.426 -18.152 -8.290 1.00 64.81 103 ASP A C 1
ATOM 814 O O . ASP A 1 103 ? 2.832 -17.780 -9.389 1.00 64.81 103 ASP A O 1
ATOM 818 N N . GLU A 1 104 ? 1.326 -18.895 -8.155 1.00 61.22 104 GLU A N 1
ATOM 819 C CA . GLU A 1 104 ? 0.486 -19.449 -9.222 1.00 61.22 104 GLU A CA 1
ATOM 820 C C . GLU A 1 104 ? -0.101 -18.397 -10.169 1.00 61.22 104 GLU A C 1
ATOM 822 O O . GLU A 1 104 ? -0.431 -18.715 -11.307 1.00 61.22 104 GLU A O 1
ATOM 827 N N . ILE A 1 105 ? -0.265 -17.153 -9.711 1.00 62.53 105 ILE A N 1
ATOM 828 C CA . ILE A 1 105 ? -0.817 -16.076 -10.540 1.00 62.53 105 ILE A CA 1
ATOM 829 C C . ILE A 1 105 ? 0.299 -15.403 -11.375 1.00 62.53 105 ILE A C 1
ATOM 831 O O . ILE A 1 105 ? 0.009 -14.688 -12.333 1.00 62.53 105 ILE A O 1
ATOM 835 N N . GLY A 1 106 ? 1.579 -15.631 -11.048 1.00 65.19 106 GLY A N 1
ATOM 836 C CA . GLY A 1 106 ? 2.719 -15.070 -11.780 1.00 65.19 106 GLY A CA 1
ATOM 837 C C . GLY A 1 106 ? 2.743 -13.535 -11.812 1.00 65.19 106 GLY A C 1
ATOM 838 O O . GLY A 1 106 ? 2.080 -12.863 -11.015 1.00 65.19 106 GLY A O 1
ATOM 839 N N . ASP A 1 107 ? 3.527 -12.951 -12.725 1.00 67.81 107 ASP A N 1
ATOM 840 C CA . ASP A 1 107 ? 3.476 -11.510 -12.992 1.00 67.81 107 ASP A CA 1
ATOM 841 C C . ASP A 1 107 ? 2.479 -11.225 -14.130 1.00 67.81 107 ASP A C 1
ATOM 843 O O . ASP A 1 107 ? 2.752 -11.605 -15.271 1.00 67.81 107 ASP A O 1
ATOM 847 N N . PRO A 1 108 ? 1.368 -10.508 -13.877 1.00 69.75 108 PRO A N 1
ATOM 848 C CA . PRO A 1 108 ? 0.346 -10.237 -14.892 1.00 69.75 108 PRO A CA 1
ATOM 849 C C . PRO A 1 108 ? 0.839 -9.350 -16.047 1.00 69.75 108 PRO A C 1
ATOM 851 O O . PRO A 1 108 ? 0.131 -9.173 -17.035 1.00 69.75 108 PRO A O 1
ATOM 854 N N . VAL A 1 109 ? 2.025 -8.744 -15.924 1.00 69.62 109 VAL A N 1
ATOM 855 C CA . VAL A 1 109 ? 2.691 -8.014 -17.011 1.00 69.62 109 VAL A CA 1
ATOM 856 C C . VAL A 1 109 ? 3.483 -8.963 -17.910 1.00 69.62 109 VAL A C 1
ATOM 858 O O . VAL A 1 109 ? 3.614 -8.688 -19.099 1.00 69.62 109 VAL A O 1
ATOM 861 N N . LEU A 1 110 ? 4.028 -10.047 -17.352 1.00 71.12 110 LEU A N 1
ATOM 862 C CA . LEU A 1 110 ? 4.825 -11.024 -18.098 1.00 71.12 110 LEU A CA 1
ATOM 863 C C . LEU A 1 110 ? 3.959 -12.114 -18.728 1.00 71.12 110 LEU A C 1
ATOM 865 O O . LEU A 1 110 ? 4.295 -12.578 -19.813 1.00 71.12 110 LEU A O 1
ATOM 869 N N . ASP A 1 111 ? 2.858 -12.482 -18.073 1.00 76.44 111 ASP A N 1
ATOM 870 C CA . ASP A 1 111 ? 1.903 -13.478 -18.559 1.00 76.44 111 ASP A CA 1
ATOM 871 C C . ASP A 1 111 ? 0.460 -12.941 -18.463 1.00 76.44 111 ASP A C 1
ATOM 873 O O . ASP A 1 111 ? -0.287 -13.247 -17.524 1.00 76.44 111 ASP A O 1
ATOM 877 N N . PRO A 1 112 ? 0.070 -12.050 -19.393 1.00 76.00 112 PRO A N 1
ATOM 878 C CA . PRO A 1 112 ? -1.259 -11.452 -19.381 1.00 76.00 112 PRO A CA 1
ATOM 879 C C . PRO A 1 112 ? -2.366 -12.483 -19.636 1.00 76.00 112 PRO A C 1
ATOM 881 O O . PRO A 1 112 ? -3.466 -12.311 -19.111 1.00 76.00 112 PRO A O 1
ATOM 884 N N . ASP A 1 113 ? -2.084 -13.545 -20.395 1.00 81.38 113 ASP A N 1
ATOM 885 C CA . ASP A 1 113 ? -3.063 -14.579 -20.733 1.00 81.38 113 ASP A CA 1
ATOM 886 C C . ASP A 1 113 ? -3.390 -15.436 -19.506 1.00 81.38 113 ASP A C 1
ATOM 888 O O . ASP A 1 113 ? -4.565 -15.567 -19.157 1.00 81.38 113 ASP A O 1
ATOM 892 N N . ALA A 1 114 ? -2.381 -15.897 -18.754 1.00 77.94 114 ALA A N 1
ATOM 893 C CA . ALA A 1 114 ? -2.611 -16.613 -17.497 1.00 77.94 114 ALA A CA 1
ATOM 894 C C . ALA A 1 114 ? -3.391 -15.765 -16.477 1.00 77.94 114 ALA A C 1
ATOM 896 O O . ALA A 1 114 ? -4.265 -16.269 -15.762 1.00 77.94 114 ALA A O 1
ATOM 897 N N . PHE A 1 115 ? -3.123 -14.455 -16.426 1.00 77.56 115 PHE A N 1
ATOM 898 C CA . PHE A 1 115 ? -3.877 -13.539 -15.573 1.00 77.56 115 PHE A CA 1
ATOM 899 C C . PHE A 1 115 ? -5.339 -13.384 -16.020 1.00 77.56 115 PHE A C 1
ATOM 901 O O . PHE A 1 115 ? -6.237 -13.363 -15.173 1.00 77.56 115 PHE A O 1
ATOM 908 N N . ILE A 1 116 ? -5.599 -13.280 -17.328 1.00 78.44 116 ILE A N 1
ATOM 909 C CA . ILE A 1 116 ? -6.960 -13.228 -17.879 1.00 78.44 116 ILE A CA 1
ATOM 910 C C . ILE A 1 116 ? -7.706 -14.528 -17.563 1.00 78.44 116 ILE A C 1
ATOM 912 O O . ILE A 1 116 ? -8.813 -14.461 -17.031 1.00 78.44 116 ILE A O 1
ATOM 916 N N . ASP A 1 117 ? -7.097 -15.687 -17.797 1.00 81.25 117 ASP A N 1
ATOM 917 C CA . ASP A 1 117 ? -7.709 -16.991 -17.527 1.00 81.25 117 ASP A CA 1
ATOM 918 C C . ASP A 1 117 ? -8.050 -17.163 -16.047 1.00 81.25 117 ASP A C 1
ATOM 920 O O . ASP A 1 117 ? -9.155 -17.588 -15.688 1.00 81.25 117 ASP A O 1
ATOM 924 N N . LEU A 1 118 ? -7.133 -16.767 -15.159 1.00 76.50 118 LEU A N 1
ATOM 925 C CA . LEU A 1 118 ? -7.406 -16.752 -13.731 1.00 76.50 118 LEU A CA 1
ATOM 926 C C . LEU A 1 118 ? -8.592 -15.845 -13.408 1.00 76.50 118 LEU A C 1
ATOM 928 O O . LEU A 1 118 ? -9.491 -16.273 -12.686 1.00 76.50 118 LEU A O 1
ATOM 932 N N . ARG A 1 119 ? -8.589 -14.610 -13.925 1.00 75.19 119 ARG A N 1
ATOM 933 C CA . ARG A 1 119 ? -9.639 -13.608 -13.700 1.00 75.19 119 ARG A CA 1
ATOM 934 C C . ARG A 1 119 ? -11.015 -14.134 -14.108 1.00 75.19 119 ARG A C 1
ATOM 936 O O . ARG A 1 119 ? -11.970 -13.946 -13.354 1.00 75.19 119 ARG A O 1
ATOM 943 N N . GLU A 1 120 ? -11.105 -14.785 -15.267 1.00 80.88 120 GLU A N 1
ATOM 944 C CA . GLU A 1 120 ? -12.341 -15.402 -15.762 1.00 80.88 120 GLU A CA 1
ATOM 945 C C . GLU A 1 120 ? -12.785 -16.556 -14.849 1.00 80.88 120 GLU A C 1
ATOM 947 O O . GLU A 1 120 ? -13.952 -16.625 -14.451 1.00 80.88 120 GLU A O 1
ATOM 952 N N . ARG A 1 121 ? -11.843 -17.420 -14.441 1.00 80.06 121 ARG A N 1
ATOM 953 C CA . ARG A 1 121 ? -12.093 -18.570 -13.558 1.00 80.06 121 ARG A CA 1
ATOM 954 C C . ARG A 1 121 ? -12.609 -18.165 -12.177 1.00 80.06 121 ARG A C 1
ATOM 956 O O . ARG A 1 121 ? -13.473 -18.845 -11.630 1.00 80.06 121 ARG A O 1
ATOM 963 N N . ILE A 1 122 ? -12.088 -17.080 -11.603 1.00 75.25 122 ILE A N 1
ATOM 964 C CA . ILE A 1 122 ? -12.493 -16.586 -10.274 1.00 75.25 122 ILE A CA 1
ATOM 965 C C . ILE A 1 122 ? -13.736 -15.682 -10.314 1.00 75.25 122 ILE A C 1
ATOM 967 O O . ILE A 1 122 ? -14.187 -15.221 -9.266 1.00 75.25 122 ILE A O 1
ATOM 971 N N . GLY A 1 123 ? -14.298 -15.412 -11.496 1.00 68.25 123 GLY A N 1
ATOM 972 C CA . GLY A 1 123 ? -15.550 -14.668 -11.629 1.00 68.25 123 GLY A CA 1
ATOM 973 C C . GLY A 1 123 ? -15.421 -13.150 -11.483 1.00 68.25 123 GLY A C 1
ATOM 974 O O . GLY A 1 123 ? -16.413 -12.482 -11.204 1.00 68.25 123 GLY A O 1
ATOM 975 N N . TRP A 1 124 ? -14.231 -12.566 -11.653 1.00 66.69 124 TRP A N 1
ATOM 976 C CA . TRP A 1 124 ? -14.013 -11.122 -11.448 1.00 66.69 124 TRP A CA 1
ATOM 977 C C . TRP A 1 124 ? -14.614 -10.231 -12.543 1.00 66.69 124 TRP A C 1
ATOM 979 O O . TRP A 1 124 ? -14.704 -9.016 -12.366 1.00 66.69 124 TRP A O 1
ATOM 989 N N . GLN A 1 125 ? -15.078 -10.806 -13.655 1.00 61.72 125 GLN A N 1
ATOM 990 C CA . GLN A 1 125 ? -15.726 -10.087 -14.756 1.00 61.72 125 GLN A CA 1
ATOM 991 C C . GLN A 1 125 ? -16.891 -9.191 -14.303 1.00 61.72 125 GLN A C 1
ATOM 993 O O . GLN A 1 125 ? -17.092 -8.125 -14.882 1.00 61.72 125 GLN A O 1
ATOM 998 N N . VAL A 1 126 ? 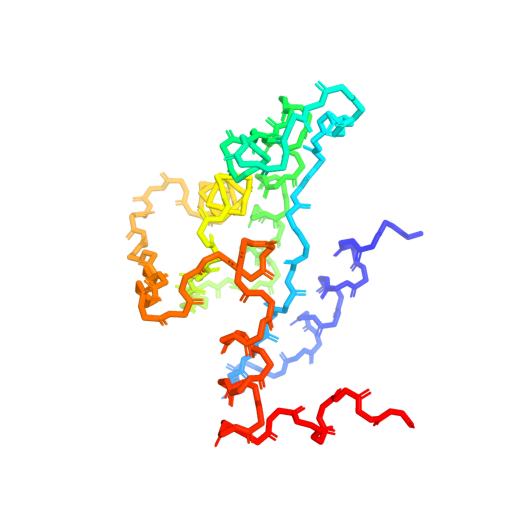-17.619 -9.562 -13.243 1.00 55.88 126 VAL A N 1
ATOM 999 C CA . VAL A 1 126 ? -18.712 -8.742 -12.682 1.00 55.88 126 VAL A CA 1
ATOM 1000 C C . VAL A 1 126 ? -18.235 -7.455 -11.999 1.00 55.88 126 VAL A C 1
ATOM 1002 O O . VAL A 1 126 ? -19.021 -6.525 -11.872 1.00 55.88 126 VAL A O 1
ATOM 1005 N N . LEU A 1 127 ? -16.963 -7.364 -11.597 1.00 46.16 127 LEU A N 1
ATOM 1006 C CA . LEU A 1 127 ? -16.389 -6.171 -10.956 1.00 46.16 127 LEU A CA 1
ATOM 1007 C C . LEU A 1 127 ? -15.787 -5.172 -11.957 1.00 46.16 127 LEU A C 1
ATOM 1009 O O . LEU A 1 127 ? -15.522 -4.027 -11.598 1.00 46.16 127 LEU A O 1
ATOM 1013 N N . ILE A 1 128 ? -15.530 -5.607 -13.194 1.00 50.38 128 ILE A N 1
ATOM 1014 C CA . ILE A 1 128 ? -14.813 -4.823 -14.217 1.00 50.38 128 ILE A CA 1
ATOM 1015 C C . ILE A 1 128 ? -15.755 -4.361 -15.336 1.00 50.38 128 ILE A C 1
ATOM 1017 O O . ILE A 1 128 ? -15.480 -3.359 -15.997 1.00 50.38 128 ILE A O 1
ATOM 1021 N N . ARG A 1 129 ? -16.883 -5.051 -15.542 1.00 43.62 129 ARG A N 1
ATOM 1022 C CA . ARG A 1 129 ? -17.925 -4.608 -16.474 1.00 43.62 129 ARG A CA 1
ATOM 1023 C C . ARG A 1 129 ? -18.617 -3.361 -15.912 1.00 43.62 129 ARG A C 1
ATOM 1025 O O . ARG A 1 129 ? -19.366 -3.450 -14.945 1.00 43.62 129 ARG A O 1
ATOM 1032 N N . ARG A 1 130 ? -18.318 -2.210 -16.515 1.00 44.31 130 ARG A N 1
ATOM 1033 C CA . ARG A 1 130 ? -19.195 -1.034 -16.500 1.00 44.31 130 ARG A CA 1
ATOM 1034 C C . ARG A 1 130 ? -20.263 -1.183 -17.569 1.00 44.31 130 ARG A C 1
ATOM 1036 O O . ARG A 1 130 ? -19.911 -1.706 -18.650 1.00 44.31 130 ARG A O 1
#

Foldseek 3Di:
DPPLVVVLVVLLVDDLPDDDDDDDDFFAFDDCVPPDLVCQLVGAHDPVRLVVLLVSLLSNCVSNPPDDDEAEADSRRSRVSSSVSSVCNVPVPDDHDHDYDDCQQPDCSVPVPSVVVVCVVVPVPVVPDD

Mean predicted aligned error: 7.45 Å

Solvent-accessible surface area (backbone atoms only — not comparable to full-atom values): 7807 Å² total; per-residue (Å²): 130,59,75,67,57,58,54,49,50,55,54,58,73,48,65,88,89,58,90,84,85,82,91,75,80,57,47,49,51,73,79,64,81,94,56,57,76,94,54,54,44,72,44,56,49,35,75,67,17,44,51,54,26,18,55,51,14,37,53,46,34,69,58,46,66,91,61,87,80,78,48,70,41,60,89,34,41,23,34,44,52,28,49,51,25,21,45,46,31,43,36,76,89,57,89,70,79,62,49,76,60,68,73,89,57,62,54,54,86,82,37,50,64,63,35,48,54,48,39,60,74,74,56,49,60,76,81,70,64,125

InterPro domains:
  IPR029033 Histidine phosphatase superfamily [G3DSA:3.40.50.1240] (9-125)
  IPR029033 Histidine phosphatase superfamily [SSF53254] (19-102)

Secondary structure (DSSP, 8-state):
--HHHHHHHHHHHS-TTS----------B---TT--GGGGGGPPBPHHHHHHHHHHHHHHHHHSTTPPP-EE--SSHHHHHHHHHHHHHH-TT----EEPPPGGG--TTT-HHHHHHHHHHTTTHHHH--

Organism: NCBI:txid938273

Radius of gyration: 16.2 Å; Cα contacts (8 Å, |Δi|>4): 146; chains: 1; bounding box: 33×36×38 Å

Sequence (130 aa):
MKPGEYLLSLLKEASDTQKTILFLRHSKRNSFAGIPDHLRPGVEITPEGRLMAREFGEALGQVTPGRRLFLAHTIARRCRMTAECICQGYSPASWFPMVEYPDEIGDPVLDPDAFIDLRERIGWQVLIRR